Protein AF-A0A016UWW8-F1 (afdb_monomer)

Foldseek 3Di:
DDDDDDDDDDPDDDDPVRRVVVRLVRQLVVCVVPDQKDKDWDAADPPDPRRDIDIFIDGDDSVVSVVVVVVCVVPSPDPPD

Nearest PDB structures (foldseek):
  5ojq-assembly1_a  TM=2.333E-01  e=1.031E+00  Vibrio cholerae
  5mxn-assembly1_a  TM=2.333E-01  e=1.031E+00  Vibrio cholerae
  7kc4-assembly1_D  TM=2.742E-01  e=1.761E+00  Homo sapiens
  5myu-assembly1_a  TM=2.394E-01  e=1.541E+00  Vibrio cholerae
  8tzp-assembly1_A  TM=2.572E-01  e=5.495E+00  Homo sapiens

pLDDT: mean 85.19, std 16.01, range [34.81, 96.94]

Mean predicted aligned error: 5.76 Å

Radius of gyration: 13.35 Å; Cα contacts (8 Å, |Δi|>4): 83; chains: 1; bounding box: 33×20×41 Å

Structure (mmCIF, N/CA/C/O backbone):
data_AF-A0A016UWW8-F1
#
_entry.id   AF-A0A016UWW8-F1
#
loop_
_atom_site.group_PDB
_atom_site.id
_atom_site.type_symbol
_atom_site.label_atom_id
_atom_site.label_alt_id
_atom_site.label_comp_id
_atom_site.label_asym_id
_atom_site.label_entity_id
_atom_site.label_seq_id
_atom_site.pdbx_PDB_ins_code
_atom_site.Cartn_x
_atom_site.Cartn_y
_atom_site.Cartn_z
_atom_site.occupancy
_atom_site.B_iso_or_equiv
_atom_site.auth_seq_id
_atom_site.auth_comp_id
_atom_site.auth_asym_id
_atom_site.auth_atom_id
_atom_site.pdbx_PDB_model_num
ATOM 1 N N . MET A 1 1 ? 7.150 11.214 -12.270 1.00 65.94 1 MET A N 1
ATOM 2 C CA . MET A 1 1 ? 5.678 11.082 -12.416 1.00 65.94 1 MET A CA 1
ATOM 3 C C . MET A 1 1 ? 5.148 10.452 -11.132 1.00 65.94 1 MET A C 1
ATOM 5 O O . MET A 1 1 ? 5.919 9.738 -10.513 1.00 65.94 1 MET A O 1
ATOM 9 N N . CYS A 1 2 ? 3.898 10.689 -10.719 1.00 83.19 2 CYS A N 1
ATOM 10 C CA . CYS A 1 2 ? 3.307 10.063 -9.519 1.00 83.19 2 CYS A CA 1
ATOM 11 C C . CYS A 1 2 ? 2.107 9.172 -9.897 1.00 83.19 2 CYS A C 1
ATOM 13 O O . CYS A 1 2 ? 1.582 9.280 -11.006 1.00 83.19 2 CYS A O 1
ATOM 15 N N . GLY A 1 3 ? 1.706 8.258 -9.012 1.00 89.81 3 GLY A N 1
ATOM 16 C CA . GLY A 1 3 ? 0.520 7.410 -9.163 1.00 89.81 3 GLY A CA 1
ATOM 17 C C . GLY A 1 3 ? -0.193 7.284 -7.828 1.00 89.81 3 GLY A C 1
ATOM 18 O O . GLY A 1 3 ? 0.455 7.048 -6.813 1.00 89.81 3 GLY A O 1
ATOM 19 N N . ILE A 1 4 ? -1.511 7.475 -7.824 1.00 94.38 4 ILE A N 1
ATOM 20 C CA . ILE A 1 4 ? -2.339 7.403 -6.618 1.00 94.38 4 ILE A CA 1
ATOM 21 C C . ILE A 1 4 ? -3.390 6.324 -6.841 1.00 94.38 4 ILE A C 1
ATOM 23 O O . ILE A 1 4 ? -4.066 6.306 -7.868 1.00 94.38 4 ILE A O 1
ATOM 27 N N . PHE A 1 5 ? -3.521 5.432 -5.866 1.00 96.00 5 PHE A N 1
ATOM 28 C CA . PHE A 1 5 ? -4.536 4.392 -5.837 1.00 96.00 5 PHE A CA 1
ATOM 29 C C . PHE A 1 5 ? -5.090 4.288 -4.418 1.00 96.00 5 PHE A C 1
ATOM 31 O O . PHE A 1 5 ? -4.323 4.273 -3.458 1.00 96.00 5 PHE A O 1
ATOM 38 N N . ALA A 1 6 ? -6.412 4.219 -4.297 1.00 96.25 6 ALA A N 1
ATOM 39 C CA . ALA A 1 6 ? -7.107 4.076 -3.027 1.00 96.25 6 ALA A CA 1
ATOM 40 C C . ALA A 1 6 ? -8.176 2.988 -3.143 1.00 96.25 6 ALA A C 1
ATOM 42 O O . ALA A 1 6 ? -8.777 2.801 -4.202 1.00 96.25 6 ALA A O 1
ATOM 43 N N . TYR A 1 7 ? -8.414 2.288 -2.038 1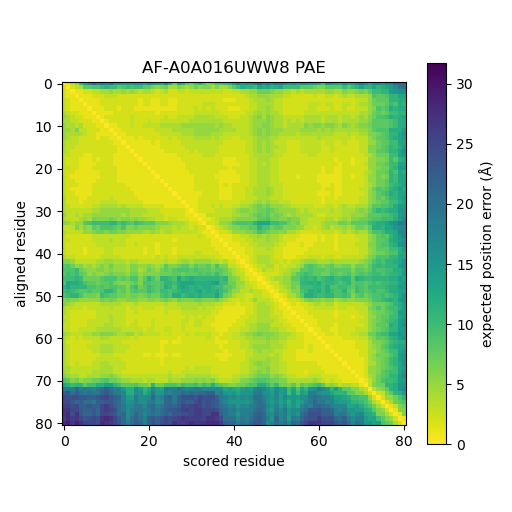.00 96.38 7 TYR A N 1
ATOM 44 C CA . TYR A 1 7 ? -9.462 1.286 -1.912 1.00 96.38 7 TYR A CA 1
ATOM 45 C C . TYR A 1 7 ? -10.325 1.620 -0.698 1.00 96.38 7 TYR A C 1
ATOM 47 O O . TYR A 1 7 ? -9.798 1.833 0.391 1.00 96.38 7 TYR A O 1
ATOM 55 N N . LEU A 1 8 ? -11.641 1.672 -0.903 1.00 94.50 8 LEU A N 1
ATOM 56 C CA . LEU A 1 8 ? -12.634 1.907 0.139 1.00 94.50 8 LEU A CA 1
ATOM 57 C C . LEU A 1 8 ? -13.660 0.779 0.068 1.00 94.50 8 LEU A C 1
ATOM 59 O O . LEU A 1 8 ? -14.321 0.596 -0.954 1.00 94.50 8 LEU A O 1
ATOM 63 N N . ASN A 1 9 ? -13.791 0.023 1.153 1.00 93.38 9 ASN A N 1
ATOM 64 C CA . ASN A 1 9 ? -14.834 -0.977 1.332 1.00 93.38 9 ASN A CA 1
ATOM 65 C C . ASN A 1 9 ? -15.911 -0.438 2.284 1.00 93.38 9 ASN A C 1
ATOM 67 O O . ASN A 1 9 ? -15.616 -0.055 3.411 1.00 93.38 9 ASN A O 1
ATOM 71 N N . PHE A 1 10 ? -17.168 -0.416 1.838 1.00 93.19 10 PHE A N 1
ATOM 72 C CA . PHE A 1 10 ? -18.313 0.026 2.637 1.00 93.19 10 PHE A CA 1
ATOM 73 C C . PHE A 1 10 ? -19.311 -1.122 2.768 1.00 93.19 10 PHE A C 1
ATOM 75 O O . PHE A 1 10 ? -19.673 -1.737 1.765 1.00 93.19 10 PHE A O 1
ATOM 82 N N . LEU A 1 11 ? -19.692 -1.456 4.007 1.00 92.88 11 LEU A N 1
ATOM 83 C CA . LEU A 1 11 ? -20.559 -2.602 4.336 1.00 92.88 11 LEU A CA 1
ATOM 84 C C . LEU A 1 11 ? -20.116 -3.928 3.686 1.00 92.88 11 LEU A C 1
ATOM 86 O O . LEU A 1 11 ? -20.913 -4.833 3.463 1.00 92.88 11 LEU A O 1
ATOM 90 N N . THR A 1 12 ? -18.821 -4.037 3.386 1.00 95.06 12 THR A N 1
ATOM 91 C CA . THR A 1 12 ? -18.196 -5.208 2.775 1.00 95.06 12 THR A CA 1
ATOM 92 C C . THR A 1 12 ? -17.022 -5.604 3.664 1.00 95.06 12 THR A C 1
ATOM 94 O O . THR A 1 12 ? -15.954 -4.987 3.562 1.00 95.06 12 THR A O 1
ATOM 97 N N . PRO A 1 13 ? -17.216 -6.571 4.580 1.00 91.75 13 PRO A N 1
ATOM 98 C CA . PRO A 1 13 ? -16.164 -7.013 5.483 1.00 91.75 13 PRO A CA 1
ATOM 99 C C . PRO A 1 13 ? -14.947 -7.496 4.694 1.00 91.75 13 PRO A C 1
ATOM 101 O O . PRO A 1 13 ? -15.061 -8.343 3.804 1.00 91.75 13 PRO A O 1
ATOM 104 N N . LYS A 1 14 ? -13.786 -6.926 5.011 1.00 92.00 14 LYS A N 1
ATOM 105 C CA . LYS A 1 14 ? -12.495 -7.295 4.439 1.00 92.00 14 LYS A CA 1
ATOM 106 C C . LYS A 1 14 ? -11.448 -7.315 5.528 1.00 92.00 14 LYS A C 1
ATOM 108 O O . LYS A 1 14 ? -11.405 -6.430 6.377 1.00 92.00 14 LYS A O 1
ATOM 113 N N . THR A 1 15 ? -10.605 -8.334 5.493 1.00 90.31 15 THR A N 1
ATOM 114 C CA . THR A 1 15 ? -9.447 -8.407 6.377 1.00 90.31 15 THR A CA 1
ATOM 115 C C . THR A 1 15 ? -8.400 -7.383 5.942 1.00 90.31 15 THR A C 1
ATOM 117 O O . THR A 1 15 ? -8.295 -7.034 4.762 1.00 90.31 15 THR A O 1
ATOM 120 N N . ARG A 1 16 ? -7.556 -6.933 6.876 1.00 87.81 16 ARG A N 1
ATOM 121 C CA . ARG A 1 16 ? -6.439 -6.034 6.544 1.00 87.81 16 ARG A CA 1
ATOM 122 C C . ARG A 1 16 ? -5.497 -6.619 5.494 1.00 87.81 16 ARG A C 1
ATOM 124 O O . ARG A 1 16 ? -5.023 -5.877 4.641 1.00 87.81 16 ARG A O 1
ATOM 131 N N . SER A 1 17 ? -5.263 -7.932 5.517 1.00 90.06 17 SER A N 1
ATOM 132 C CA . SER A 1 17 ? -4.423 -8.593 4.510 1.00 90.06 17 SER A CA 1
ATOM 133 C C . SER A 1 17 ? -5.009 -8.455 3.105 1.00 90.06 17 SER A C 1
ATOM 135 O O . SER A 1 17 ? -4.286 -8.096 2.181 1.00 90.06 17 SER A O 1
ATOM 137 N N . GLU A 1 18 ? -6.319 -8.664 2.941 1.00 93.12 18 GLU A N 1
ATOM 138 C CA . GLU A 1 18 ? -6.972 -8.484 1.640 1.00 93.12 18 GLU A CA 1
ATOM 139 C C . GLU A 1 18 ? -6.892 -7.031 1.158 1.00 93.12 18 GLU A C 1
ATOM 141 O O . GLU A 1 18 ? -6.634 -6.786 -0.020 1.00 93.12 18 GLU A O 1
ATOM 146 N N . ILE A 1 19 ? -7.086 -6.063 2.061 1.00 93.88 19 ILE A N 1
ATOM 147 C CA . ILE A 1 19 ? -6.979 -4.631 1.746 1.00 93.88 19 ILE A CA 1
ATOM 148 C C . ILE A 1 19 ? -5.562 -4.301 1.259 1.00 93.88 19 ILE A C 1
ATOM 150 O O . ILE A 1 19 ? -5.395 -3.680 0.209 1.00 93.88 19 ILE A O 1
ATOM 154 N N . ILE A 1 20 ? -4.539 -4.763 1.982 1.00 93.69 20 ILE A N 1
ATOM 155 C CA . ILE A 1 20 ? -3.127 -4.598 1.615 1.00 93.69 20 ILE A CA 1
ATOM 156 C C . ILE A 1 20 ? -2.851 -5.187 0.230 1.00 93.69 20 ILE A C 1
ATOM 158 O O . ILE A 1 20 ? -2.244 -4.518 -0.607 1.00 93.69 20 ILE A O 1
ATOM 162 N N . ASP A 1 21 ? -3.325 -6.403 -0.040 1.00 95.19 21 ASP A N 1
ATOM 163 C CA . ASP A 1 21 ? -3.122 -7.063 -1.331 1.00 95.19 21 ASP A CA 1
ATOM 164 C C . ASP A 1 21 ? -3.749 -6.271 -2.484 1.00 95.19 21 ASP A C 1
ATOM 166 O O . ASP A 1 21 ? -3.158 -6.167 -3.563 1.00 95.19 21 ASP A O 1
ATOM 170 N N . VAL A 1 22 ? -4.932 -5.686 -2.270 1.00 96.69 22 VAL A N 1
ATOM 171 C CA . VAL A 1 22 ? -5.592 -4.816 -3.254 1.00 96.69 22 VAL A CA 1
ATOM 172 C C . VAL A 1 22 ? -4.768 -3.552 -3.504 1.00 96.69 22 VAL A C 1
ATOM 174 O O . VAL A 1 22 ? -4.528 -3.208 -4.664 1.00 96.69 22 VAL A O 1
ATOM 177 N N . LEU A 1 23 ? -4.291 -2.888 -2.447 1.00 96.50 23 LEU A N 1
ATOM 178 C CA . LEU A 1 23 ? -3.460 -1.685 -2.558 1.00 96.50 23 LEU A CA 1
ATOM 179 C C . LEU A 1 23 ? -2.156 -1.962 -3.316 1.00 96.50 23 LEU A C 1
ATOM 181 O O . LEU A 1 23 ? -1.825 -1.240 -4.256 1.00 96.50 23 LEU A O 1
ATOM 185 N N . ILE A 1 24 ? -1.449 -3.043 -2.974 1.00 95.75 24 ILE A N 1
ATOM 186 C CA . ILE A 1 24 ? -0.192 -3.426 -3.630 1.00 95.75 24 ILE A CA 1
ATOM 187 C C . ILE A 1 24 ? -0.413 -3.757 -5.107 1.00 95.75 24 ILE A C 1
ATOM 189 O O . ILE A 1 24 ? 0.329 -3.261 -5.956 1.00 95.75 24 ILE A O 1
ATOM 193 N N . LYS A 1 25 ? -1.461 -4.518 -5.444 1.00 96.94 25 LYS A N 1
ATOM 194 C CA . LYS A 1 25 ? -1.811 -4.807 -6.845 1.00 96.94 25 LYS A CA 1
ATOM 195 C C . LYS A 1 25 ? -2.146 -3.536 -7.629 1.00 96.94 25 LYS A C 1
ATOM 197 O O . LYS A 1 25 ? -1.772 -3.421 -8.796 1.00 96.94 25 LYS A O 1
ATOM 202 N N . GLY A 1 26 ? -2.833 -2.578 -7.006 1.00 96.06 26 GLY A N 1
ATOM 203 C CA . GLY A 1 26 ? -3.115 -1.275 -7.607 1.00 96.06 26 GLY A CA 1
ATOM 204 C C . GLY A 1 26 ? -1.840 -0.489 -7.922 1.00 96.06 26 GLY A C 1
ATOM 205 O O . GLY A 1 26 ? -1.678 -0.009 -9.044 1.00 96.06 26 GLY A O 1
ATOM 206 N N . LEU A 1 27 ? -0.898 -0.430 -6.975 1.00 95.50 27 LEU A N 1
ATOM 207 C CA . LEU A 1 27 ? 0.403 0.220 -7.170 1.00 95.50 27 LEU A CA 1
ATOM 208 C C . LEU A 1 27 ? 1.240 -0.461 -8.265 1.00 95.50 27 LEU A C 1
ATOM 210 O O . LEU A 1 27 ? 1.785 0.227 -9.127 1.00 95.50 27 LEU A O 1
ATOM 214 N N . GLN A 1 28 ? 1.286 -1.797 -8.295 1.00 94.88 28 GLN A N 1
ATOM 215 C CA . GLN A 1 28 ? 1.992 -2.564 -9.333 1.00 94.88 28 GLN A CA 1
ATOM 216 C C . GLN A 1 28 ? 1.485 -2.237 -10.744 1.00 94.88 28 GLN A C 1
ATOM 218 O O . GLN A 1 28 ? 2.275 -2.082 -11.672 1.00 94.88 28 GLN A O 1
ATOM 223 N N . ARG A 1 29 ? 0.168 -2.058 -10.917 1.00 94.94 29 ARG A N 1
ATOM 224 C CA . ARG A 1 29 ? -0.422 -1.672 -12.213 1.00 94.94 29 ARG A CA 1
ATOM 225 C C . ARG A 1 29 ? -0.012 -0.281 -12.683 1.00 94.94 29 ARG A C 1
ATOM 227 O O . ARG A 1 29 ? -0.128 -0.002 -13.871 1.00 94.94 29 ARG A O 1
ATO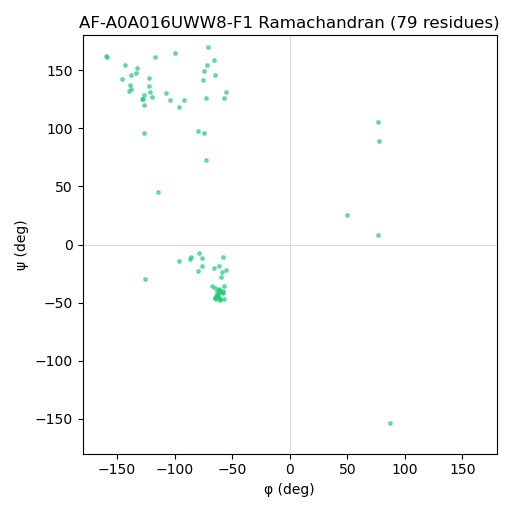M 234 N N . MET A 1 30 ? 0.442 0.588 -11.785 1.00 92.62 30 MET A N 1
ATOM 235 C CA . MET A 1 30 ? 0.915 1.931 -12.125 1.00 92.62 30 MET A CA 1
ATOM 236 C C . MET A 1 30 ? 2.438 2.001 -12.282 1.00 92.62 30 MET A C 1
ATOM 238 O O . MET A 1 30 ? 2.938 2.978 -12.836 1.00 92.62 30 MET A O 1
ATOM 242 N N . GLU A 1 31 ? 3.178 0.981 -11.835 1.00 91.00 31 GLU A N 1
ATOM 243 C CA . GLU A 1 31 ? 4.647 0.982 -11.743 1.00 91.00 31 GLU A CA 1
ATOM 244 C C . GLU A 1 31 ? 5.351 1.214 -13.091 1.00 91.00 31 GLU A C 1
ATOM 246 O O . GLU A 1 31 ? 6.449 1.767 -13.129 1.00 91.00 31 GLU A O 1
ATOM 251 N N . TYR A 1 32 ? 4.682 0.909 -14.210 1.00 90.38 32 TYR A N 1
ATOM 252 C CA . TYR A 1 32 ? 5.164 1.200 -15.567 1.00 90.38 32 TYR A CA 1
ATOM 253 C C . TYR A 1 32 ? 5.504 2.683 -15.808 1.00 90.38 32 TYR A C 1
ATOM 255 O O . TYR A 1 32 ? 6.259 2.997 -16.724 1.00 90.38 32 TYR A O 1
ATOM 263 N N . ARG A 1 33 ? 4.950 3.603 -15.006 1.00 88.38 33 ARG A N 1
ATOM 264 C CA . ARG A 1 33 ? 5.208 5.051 -15.089 1.00 88.38 33 ARG A CA 1
ATOM 265 C C . ARG A 1 33 ? 6.563 5.467 -14.512 1.00 88.38 33 ARG A C 1
ATOM 267 O O . ARG A 1 33 ? 6.962 6.610 -14.721 1.00 88.38 33 ARG A O 1
ATOM 274 N N . GLY A 1 34 ? 7.247 4.565 -13.806 1.00 83.88 34 GLY A N 1
ATOM 275 C CA . GLY A 1 34 ? 8.544 4.808 -13.182 1.00 83.88 34 GLY A CA 1
ATOM 276 C C . GLY A 1 34 ? 8.432 5.637 -11.902 1.00 83.88 34 GLY A C 1
ATOM 277 O O . GLY A 1 34 ? 8.249 6.855 -11.951 1.00 83.88 34 GLY A O 1
ATOM 278 N N . TYR A 1 35 ? 8.585 4.968 -10.758 1.00 88.25 35 TYR A N 1
ATOM 279 C CA . TYR A 1 35 ? 8.611 5.582 -9.431 1.00 88.25 35 TYR A CA 1
ATOM 280 C C . TYR A 1 35 ? 9.922 5.255 -8.715 1.00 88.25 35 TYR A C 1
ATOM 282 O O . TYR A 1 35 ? 10.454 4.152 -8.835 1.00 88.25 35 TYR A O 1
ATOM 290 N N . ASP A 1 36 ? 10.435 6.225 -7.966 1.00 93.00 36 ASP A N 1
ATOM 291 C CA . ASP A 1 36 ? 11.618 6.107 -7.110 1.00 93.00 36 ASP A CA 1
ATOM 292 C C . ASP A 1 36 ? 11.279 5.587 -5.703 1.00 93.00 36 ASP A C 1
ATOM 294 O O . ASP A 1 36 ? 12.168 5.208 -4.938 1.00 93.00 36 ASP A O 1
ATOM 298 N N . SER A 1 37 ? 9.992 5.560 -5.353 1.00 94.50 37 SER A N 1
ATOM 299 C CA . SER A 1 37 ? 9.475 5.116 -4.063 1.00 94.50 37 SER A CA 1
ATOM 300 C C . SER A 1 37 ? 7.994 4.733 -4.140 1.00 94.50 37 SER A C 1
ATOM 302 O O . SER A 1 37 ? 7.277 5.119 -5.064 1.00 94.50 37 SER A O 1
ATOM 304 N N . ALA A 1 38 ? 7.525 3.978 -3.146 1.00 95.06 38 ALA A N 1
ATOM 305 C CA . ALA A 1 38 ? 6.121 3.624 -2.979 1.00 95.06 38 ALA A CA 1
ATOM 306 C C . ALA A 1 38 ? 5.731 3.596 -1.494 1.00 95.06 38 ALA A C 1
ATOM 308 O O . ALA A 1 38 ? 6.564 3.355 -0.613 1.00 95.06 38 ALA A O 1
ATOM 309 N N . GLY A 1 39 ? 4.446 3.801 -1.208 1.00 94.44 39 GLY A N 1
ATOM 310 C CA . GLY A 1 39 ? 3.912 3.687 0.144 1.00 94.44 39 GLY A CA 1
ATOM 311 C C . GLY A 1 39 ? 2.407 3.458 0.176 1.00 94.44 39 GLY A C 1
ATOM 312 O O . GLY A 1 39 ? 1.710 3.710 -0.805 1.00 94.44 39 GLY A O 1
ATOM 313 N N . ILE A 1 40 ? 1.929 2.971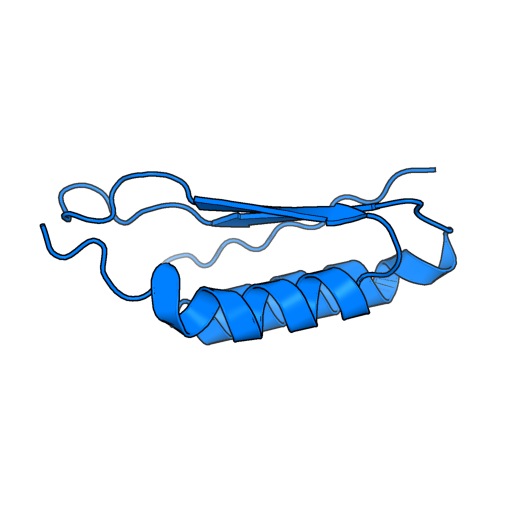 1.317 1.00 95.25 40 ILE A N 1
ATOM 314 C CA . ILE A 1 40 ? 0.511 2.801 1.634 1.00 95.25 40 ILE A CA 1
ATOM 315 C C . ILE A 1 40 ? 0.219 3.363 3.026 1.00 95.25 40 ILE A C 1
ATOM 317 O O . ILE A 1 40 ? 1.085 3.371 3.904 1.00 95.25 40 ILE A O 1
ATOM 321 N N . ALA A 1 41 ? -1.017 3.811 3.217 1.00 93.75 41 ALA A N 1
ATOM 322 C CA . ALA A 1 41 ? -1.574 4.165 4.513 1.00 93.75 41 ALA A CA 1
ATOM 323 C C . ALA A 1 41 ? -2.830 3.321 4.741 1.00 93.75 41 ALA A C 1
ATOM 325 O O . ALA A 1 41 ? -3.624 3.138 3.816 1.00 93.75 41 ALA A O 1
ATOM 326 N N . ILE A 1 42 ? -2.988 2.785 5.947 1.00 90.50 42 ILE A N 1
ATOM 327 C CA . ILE A 1 42 ? -4.122 1.938 6.321 1.00 90.50 42 ILE A CA 1
ATOM 328 C C . ILE A 1 42 ? -4.733 2.524 7.582 1.00 90.50 42 ILE A C 1
ATOM 330 O O . ILE A 1 42 ? -4.026 2.733 8.567 1.00 90.50 42 ILE A O 1
ATOM 334 N N . GLY A 1 43 ? -6.034 2.802 7.529 1.00 87.25 43 GLY A N 1
ATOM 335 C CA . GLY A 1 43 ? -6.774 3.320 8.671 1.00 87.25 43 GLY A CA 1
ATOM 336 C C . GLY A 1 43 ? -6.837 2.318 9.821 1.00 87.25 43 GLY A C 1
ATOM 337 O O . GLY A 1 43 ? -6.911 1.098 9.613 1.00 87.25 43 GLY A O 1
ATOM 338 N N . GLY A 1 44 ? -6.814 2.869 11.028 1.00 82.75 44 GLY A N 1
ATOM 339 C CA . GLY A 1 44 ? -7.175 2.158 12.238 1.00 82.75 44 GLY A CA 1
ATOM 340 C C . GLY A 1 44 ? -8.676 1.878 12.322 1.00 82.75 44 GLY A C 1
ATOM 341 O O . GLY A 1 44 ? -9.464 2.380 11.517 1.00 82.75 44 GLY A O 1
ATOM 342 N N . GLU A 1 45 ? -9.074 1.054 13.284 1.00 81.06 45 GLU A N 1
ATOM 343 C CA . GLU A 1 45 ? -10.478 0.841 13.626 1.00 81.06 45 GLU A CA 1
ATOM 344 C C . GLU A 1 45 ? -10.856 1.745 14.815 1.00 81.06 45 GLU A C 1
ATOM 346 O O . GLU A 1 45 ? -10.280 1.580 15.899 1.00 81.06 45 GLU A O 1
ATOM 351 N N . PRO A 1 46 ? -11.811 2.681 14.643 1.00 79.94 46 PRO A N 1
ATOM 352 C CA . PRO A 1 46 ? -12.182 3.634 15.685 1.00 79.94 46 PRO A CA 1
ATOM 353 C C . PRO A 1 46 ? -12.582 2.969 17.000 1.00 79.94 46 PRO A C 1
ATOM 355 O O . PRO A 1 46 ? -13.421 2.069 17.022 1.00 79.94 46 PRO A O 1
ATOM 358 N N . GLY A 1 47 ? -12.010 3.441 18.110 1.00 78.38 47 GLY A N 1
ATOM 359 C CA . GLY A 1 47 ? -12.312 2.919 19.447 1.00 78.38 47 GLY A CA 1
ATOM 360 C C . GLY A 1 47 ? -11.662 1.570 19.777 1.00 78.38 47 GLY A C 1
ATOM 361 O O . GLY A 1 47 ? -11.956 0.998 20.827 1.00 78.38 47 GLY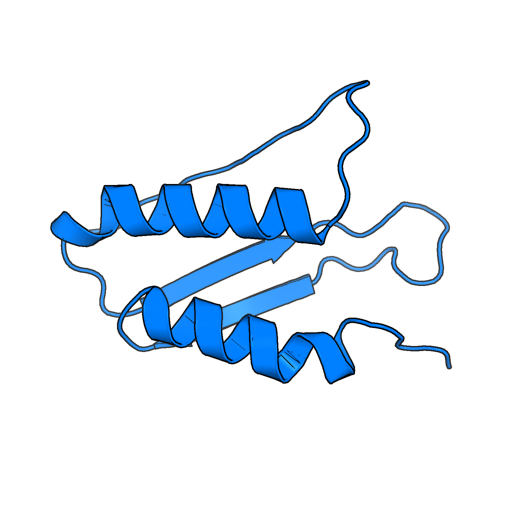 A O 1
ATOM 362 N N . THR A 1 48 ? -10.769 1.067 18.922 1.00 79.25 48 THR A N 1
ATOM 363 C CA . THR A 1 48 ? -9.906 -0.083 19.227 1.00 79.25 48 THR A CA 1
ATOM 364 C C . THR A 1 48 ? -8.502 0.389 19.634 1.00 79.25 48 THR A C 1
ATOM 366 O O . THR A 1 48 ? -8.137 1.530 19.357 1.00 79.25 48 THR A O 1
ATOM 369 N N . PRO A 1 49 ? -7.657 -0.467 20.241 1.00 75.25 49 PRO A N 1
ATOM 370 C CA . PRO A 1 49 ? -6.235 -0.156 20.444 1.00 75.25 49 PRO A CA 1
ATOM 371 C C . PRO A 1 49 ? -5.459 0.149 19.148 1.00 75.25 49 PRO A C 1
ATOM 373 O O . PRO A 1 49 ? -4.318 0.595 19.203 1.00 75.25 49 PRO A O 1
ATOM 376 N N . ASP A 1 50 ? -6.066 -0.106 17.989 1.00 73.75 50 ASP A N 1
ATOM 377 C CA . ASP A 1 50 ? -5.513 0.106 16.659 1.00 73.75 50 ASP A CA 1
ATOM 378 C C . ASP A 1 50 ? -6.305 1.186 15.911 1.00 73.75 50 ASP A C 1
ATOM 380 O O . ASP A 1 50 ? -6.707 0.989 14.770 1.00 73.75 50 ASP A O 1
ATOM 384 N N . ASP A 1 51 ? -6.596 2.298 16.590 1.00 81.44 51 ASP A N 1
ATOM 385 C CA . ASP A 1 51 ? -7.271 3.489 16.042 1.00 81.44 51 ASP A CA 1
ATOM 386 C C . ASP A 1 51 ? -6.322 4.346 15.174 1.00 81.44 51 ASP A C 1
ATOM 388 O O . ASP A 1 51 ? -6.727 5.145 14.328 1.00 81.44 51 ASP A O 1
ATOM 392 N N . GLU A 1 52 ? -5.012 4.158 15.332 1.00 85.75 52 GLU A N 1
ATOM 393 C CA . GLU A 1 52 ? -4.019 4.933 14.598 1.00 85.75 52 GLU A CA 1
ATOM 394 C C . GLU A 1 52 ? -3.891 4.484 13.135 1.00 85.75 52 GLU A C 1
ATOM 396 O O . GLU A 1 52 ? -3.894 3.303 12.792 1.00 85.75 52 GLU A O 1
ATOM 401 N N . THR A 1 53 ? -3.709 5.454 12.237 1.00 88.06 53 THR A N 1
ATOM 402 C CA . THR A 1 53 ? -3.373 5.155 10.841 1.00 88.06 53 THR A CA 1
ATOM 403 C C . THR A 1 53 ? -1.930 4.674 10.743 1.00 88.06 53 THR A C 1
ATOM 405 O O . THR A 1 53 ? -0.995 5.382 11.122 1.00 88.06 53 THR A O 1
ATOM 408 N N . VAL A 1 54 ? -1.730 3.504 10.143 1.00 88.62 54 VAL A N 1
ATOM 409 C CA . VAL A 1 54 ? -0.403 2.933 9.909 1.00 88.62 54 VAL A CA 1
ATOM 410 C C . VAL A 1 54 ? 0.106 3.361 8.536 1.00 88.62 54 VAL A C 1
ATOM 412 O O . VAL A 1 54 ? -0.538 3.105 7.517 1.00 88.62 54 VAL A O 1
ATOM 415 N N . LEU A 1 55 ? 1.288 3.983 8.495 1.00 91.31 55 LEU A N 1
ATOM 416 C CA . LEU A 1 55 ? 1.980 4.349 7.258 1.00 91.31 55 LEU A CA 1
ATOM 417 C C . LEU A 1 55 ? 3.188 3.445 7.016 1.00 91.31 55 LEU A C 1
ATOM 419 O O . LEU A 1 55 ? 4.062 3.311 7.871 1.00 91.31 55 LEU A O 1
ATOM 423 N N . ILE A 1 56 ? 3.284 2.895 5.806 1.00 92.44 56 ILE A N 1
ATOM 424 C CA . ILE A 1 56 ? 4.419 2.076 5.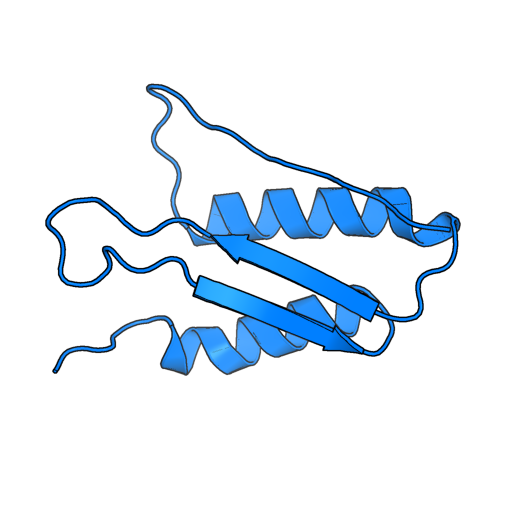371 1.00 92.44 56 ILE A CA 1
ATOM 425 C C . ILE A 1 56 ? 4.923 2.628 4.042 1.00 92.44 56 ILE A C 1
ATOM 427 O O . ILE A 1 56 ? 4.166 2.753 3.083 1.00 92.44 56 ILE A O 1
ATOM 431 N N . ARG A 1 57 ? 6.215 2.957 3.976 1.00 93.81 57 ARG A N 1
ATOM 432 C CA . ARG A 1 57 ? 6.866 3.518 2.784 1.00 93.81 57 ARG A CA 1
ATOM 433 C C . ARG A 1 57 ? 8.232 2.891 2.560 1.00 93.81 57 ARG A C 1
ATOM 435 O O . ARG A 1 57 ? 8.946 2.596 3.518 1.00 93.81 57 ARG A O 1
ATOM 442 N N . LYS A 1 58 ? 8.616 2.726 1.298 1.00 95.31 58 LYS A N 1
ATOM 443 C CA . LYS A 1 58 ? 9.920 2.185 0.914 1.00 95.31 58 LYS A CA 1
ATOM 444 C C . LYS A 1 58 ? 10.418 2.839 -0.371 1.00 95.31 58 LYS A C 1
ATOM 446 O O . LYS A 1 58 ? 9.638 3.115 -1.278 1.00 95.31 58 LYS A O 1
ATOM 451 N N . ALA A 1 59 ? 11.724 3.079 -0.433 1.00 94.62 59 ALA A N 1
ATOM 452 C CA . ALA A 1 59 ? 12.384 3.497 -1.662 1.00 94.62 59 ALA A CA 1
ATOM 453 C C . ALA A 1 59 ? 12.524 2.317 -2.640 1.00 94.62 59 ALA A C 1
ATOM 455 O O . ALA A 1 59 ? 12.698 1.159 -2.236 1.00 94.62 59 ALA A O 1
ATOM 456 N N . GLY A 1 60 ? 12.493 2.631 -3.929 1.00 93.50 60 GLY A N 1
ATOM 457 C CA . GLY A 1 60 ? 12.556 1.679 -5.026 1.00 93.50 60 GLY A CA 1
ATOM 458 C C . GLY A 1 60 ? 11.190 1.130 -5.433 1.00 93.50 60 GLY A C 1
ATOM 459 O O . GLY A 1 60 ? 10.158 1.780 -5.277 1.00 93.50 60 GLY A O 1
ATOM 460 N N . LYS A 1 61 ? 11.220 -0.083 -5.989 1.00 94.06 61 LYS A N 1
ATOM 461 C CA . LYS A 1 61 ? 10.066 -0.756 -6.594 1.00 94.06 61 LYS A CA 1
ATOM 462 C C . LYS A 1 61 ? 8.983 -1.104 -5.573 1.00 94.06 61 LYS A C 1
ATOM 464 O O . LYS A 1 61 ? 9.259 -1.299 -4.388 1.00 94.06 61 LYS A O 1
ATOM 469 N N . VAL A 1 62 ? 7.760 -1.305 -6.057 1.00 94.50 62 VAL A N 1
ATOM 470 C CA . VAL A 1 62 ? 6.611 -1.761 -5.261 1.00 94.50 62 VAL A CA 1
ATOM 471 C C . VAL A 1 62 ? 6.885 -3.130 -4.616 1.00 94.50 62 VAL A C 1
ATOM 473 O O . VAL A 1 62 ? 6.385 -3.406 -3.526 1.00 94.50 62 VAL A O 1
ATOM 476 N N . SER A 1 63 ? 7.740 -3.968 -5.215 1.00 94.31 63 SER A N 1
ATOM 477 C CA . SER A 1 63 ? 8.209 -5.225 -4.606 1.00 94.31 63 SER A CA 1
ATOM 478 C C . SER A 1 63 ? 8.903 -5.011 -3.257 1.00 94.31 63 SER A C 1
ATOM 480 O O . SER A 1 63 ? 8.616 -5.736 -2.308 1.00 94.31 63 SER A O 1
ATOM 482 N N . ASN A 1 64 ? 9.736 -3.971 -3.133 1.00 94.75 64 ASN A N 1
ATOM 483 C CA . ASN A 1 64 ? 10.441 -3.652 -1.889 1.00 94.75 64 ASN A CA 1
ATOM 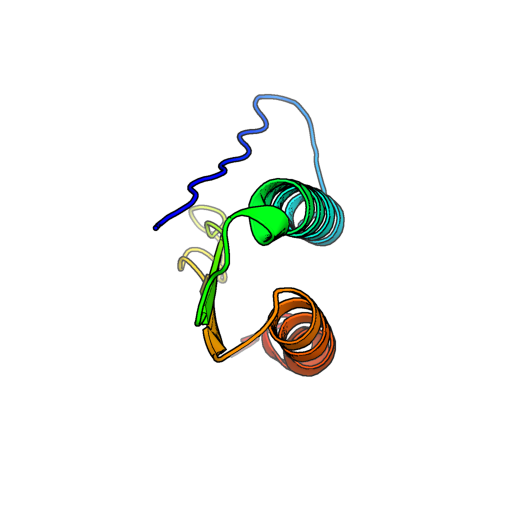484 C C . ASN A 1 64 ? 9.451 -3.266 -0.783 1.00 94.75 64 ASN A C 1
ATOM 486 O O . ASN A 1 64 ? 9.643 -3.601 0.386 1.00 94.75 64 ASN A O 1
ATOM 490 N N . LEU A 1 65 ? 8.385 -2.546 -1.151 1.00 94.56 65 LEU A N 1
ATOM 491 C CA . LEU A 1 65 ? 7.297 -2.216 -0.235 1.00 94.56 65 LEU A CA 1
ATOM 492 C C . LEU A 1 65 ? 6.556 -3.486 0.208 1.00 94.56 65 LEU A C 1
ATOM 494 O O . LEU A 1 65 ? 6.330 -3.662 1.401 1.00 94.56 65 LEU A O 1
ATOM 498 N N . ALA A 1 66 ? 6.227 -4.388 -0.720 1.00 93.44 66 ALA A N 1
ATOM 499 C CA . ALA A 1 66 ? 5.544 -5.645 -0.411 1.00 93.44 66 ALA A CA 1
ATOM 500 C C . ALA A 1 66 ? 6.370 -6.551 0.523 1.00 93.44 66 ALA A C 1
ATOM 502 O O . ALA A 1 66 ? 5.832 -7.121 1.471 1.00 93.44 66 ALA A O 1
ATOM 503 N N . GLU A 1 67 ? 7.681 -6.648 0.301 1.00 93.62 67 GLU A N 1
ATOM 504 C CA . GLU A 1 67 ? 8.607 -7.348 1.199 1.00 93.62 67 GLU A CA 1
ATOM 505 C C . GLU A 1 67 ? 8.678 -6.683 2.575 1.00 93.62 67 GLU A C 1
ATOM 507 O O . GLU A 1 67 ? 8.585 -7.365 3.595 1.00 93.62 67 GLU A O 1
ATOM 512 N N 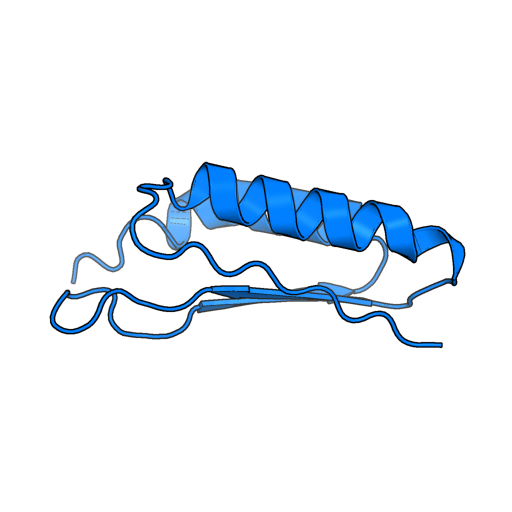. SER A 1 68 ? 8.763 -5.348 2.616 1.00 91.94 68 SER A N 1
ATOM 513 C CA . SER A 1 68 ? 8.741 -4.590 3.869 1.00 91.94 68 SER A CA 1
ATOM 514 C C . SER A 1 68 ? 7.460 -4.849 4.654 1.00 91.94 68 SER A C 1
ATOM 516 O O . SER A 1 68 ? 7.518 -5.007 5.869 1.00 91.94 68 SER A O 1
ATOM 518 N N . ILE A 1 69 ? 6.306 -4.919 3.989 1.00 90.19 69 ILE A N 1
ATOM 519 C CA . ILE A 1 69 ? 5.024 -5.216 4.632 1.00 90.19 69 ILE A CA 1
ATOM 520 C C . ILE A 1 69 ? 5.032 -6.628 5.210 1.00 90.19 69 ILE A C 1
ATOM 522 O O . ILE A 1 69 ? 4.678 -6.784 6.369 1.00 90.19 69 ILE A O 1
ATOM 526 N N . LYS A 1 70 ? 5.500 -7.638 4.469 1.00 87.94 70 LYS A N 1
ATOM 527 C CA . LYS A 1 70 ? 5.620 -9.015 4.985 1.00 87.94 70 LYS A CA 1
ATOM 528 C C . LYS A 1 70 ? 6.562 -9.110 6.187 1.00 87.94 70 LYS A C 1
ATOM 530 O O . LYS A 1 70 ? 6.247 -9.791 7.154 1.00 87.94 70 LYS A O 1
ATOM 535 N N . ALA A 1 71 ? 7.683 -8.390 6.163 1.00 83.94 71 ALA A N 1
ATOM 536 C CA . ALA A 1 71 ? 8.602 -8.325 7.299 1.00 83.94 71 ALA A CA 1
ATOM 537 C C . ALA A 1 71 ? 7.982 -7.596 8.505 1.00 83.94 71 ALA A C 1
ATOM 539 O O . ALA A 1 71 ? 8.202 -7.978 9.651 1.00 83.94 71 ALA A O 1
ATOM 540 N N . THR A 1 72 ? 7.168 -6.568 8.248 1.00 73.81 72 THR A N 1
ATOM 541 C CA . THR A 1 72 ? 6.487 -5.786 9.290 1.00 73.81 72 THR A CA 1
ATOM 542 C C . THR A 1 72 ? 5.166 -6.430 9.718 1.00 73.81 72 THR A C 1
ATOM 544 O O . THR A 1 72 ? 4.624 -6.046 10.740 1.00 73.81 72 THR A O 1
ATOM 547 N N . GLN A 1 73 ? 4.640 -7.449 9.032 1.00 58.28 73 GLN A N 1
ATOM 548 C CA . GLN A 1 73 ? 3.471 -8.207 9.498 1.00 58.28 73 GLN A CA 1
ATOM 549 C C . GLN A 1 73 ? 3.737 -8.900 10.846 1.00 58.28 73 GLN A C 1
ATOM 551 O O . GLN A 1 73 ? 2.787 -9.177 11.563 1.00 58.28 73 GLN A O 1
ATOM 556 N N . GLY A 1 74 ? 5.001 -9.075 11.252 1.00 47.16 74 GLY A N 1
ATOM 557 C CA . GLY A 1 74 ? 5.365 -9.445 12.627 1.00 47.16 74 GLY A CA 1
ATOM 558 C C . GLY A 1 74 ? 5.339 -8.297 13.656 1.00 47.16 74 GLY A C 1
ATOM 559 O O . GLY A 1 74 ? 5.526 -8.557 14.835 1.00 47.16 74 GLY A O 1
ATOM 560 N N . PHE A 1 75 ? 5.137 -7.045 13.228 1.00 43.12 75 PHE A N 1
ATOM 561 C CA . PHE A 1 75 ? 5.218 -5.813 14.037 1.00 43.12 75 PHE A CA 1
ATOM 562 C C . PHE A 1 75 ? 3.951 -4.932 13.975 1.00 43.12 75 PHE A C 1
ATOM 564 O O . PHE A 1 75 ? 3.659 -4.224 14.932 1.00 43.12 75 PHE A O 1
ATOM 571 N N . VAL A 1 76 ? 3.197 -4.950 12.864 1.00 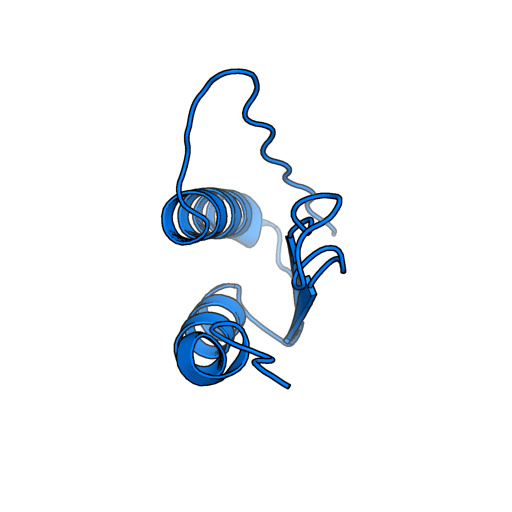47.59 76 VAL A N 1
ATOM 572 C CA . VAL A 1 76 ? 1.872 -4.295 12.738 1.00 47.59 76 VAL A CA 1
ATOM 573 C C . VAL A 1 76 ? 0.780 -5.159 13.377 1.00 47.59 76 VAL A C 1
ATOM 575 O O . VAL A 1 76 ? -0.253 -4.660 13.809 1.00 47.59 76 VAL A O 1
ATOM 578 N N . VAL A 1 77 ? 1.028 -6.463 13.493 1.00 45.72 77 VAL A N 1
ATOM 579 C CA . VAL A 1 77 ? 0.227 -7.374 14.303 1.00 45.72 77 VAL A CA 1
ATOM 580 C C . VAL A 1 77 ? 0.681 -7.179 15.753 1.00 45.72 77 VAL A C 1
ATOM 582 O O . VAL A 1 77 ? 1.703 -7.705 16.173 1.00 45.72 77 VAL A O 1
ATOM 585 N N . PHE A 1 78 ? -0.080 -6.367 16.487 1.00 44.91 78 PHE A N 1
ATOM 586 C CA . PHE A 1 78 ? 0.042 -6.093 17.922 1.00 44.91 78 PHE A CA 1
ATOM 587 C C . PHE A 1 78 ? 1.168 -5.136 18.356 1.00 44.91 78 PHE A C 1
ATOM 589 O O . PHE A 1 78 ? 2.178 -5.543 18.929 1.00 44.91 78 PHE A O 1
ATOM 596 N N . LYS A 1 79 ? 0.859 -3.835 18.386 1.00 36.56 79 LYS A N 1
ATOM 597 C CA . LYS A 1 79 ? 1.080 -3.120 19.653 1.00 36.56 79 LYS A CA 1
ATOM 598 C C . LYS A 1 79 ? -0.004 -3.566 20.644 1.00 36.56 79 LYS A C 1
ATOM 600 O O . LYS A 1 79 ? -0.931 -2.829 20.933 1.00 36.56 79 LYS A O 1
ATOM 605 N N . ASN A 1 80 ? 0.104 -4.803 21.139 1.00 34.81 80 ASN A N 1
ATOM 606 C CA . ASN A 1 80 ? -0.433 -5.123 22.458 1.00 34.81 80 ASN A CA 1
ATOM 607 C C . ASN A 1 80 ? 0.543 -4.487 23.441 1.00 34.81 80 ASN A C 1
ATOM 609 O O . ASN A 1 80 ? 1.608 -5.043 23.723 1.00 34.81 80 ASN A O 1
ATOM 613 N N . LYS A 1 81 ? 0.213 -3.287 23.894 1.00 35.66 81 LYS A N 1
ATOM 614 C CA . LYS A 1 81 ? 0.768 -2.740 25.118 1.00 35.66 81 LYS A CA 1
ATOM 615 C C . LYS A 1 81 ? -0.339 -2.060 25.892 1.00 35.66 81 LYS A C 1
ATOM 617 O O . LYS A 1 81 ? -1.143 -1.371 25.233 1.00 35.66 81 LYS A O 1
#

InterPro domains:
  IPR017932 Glutamine amidotr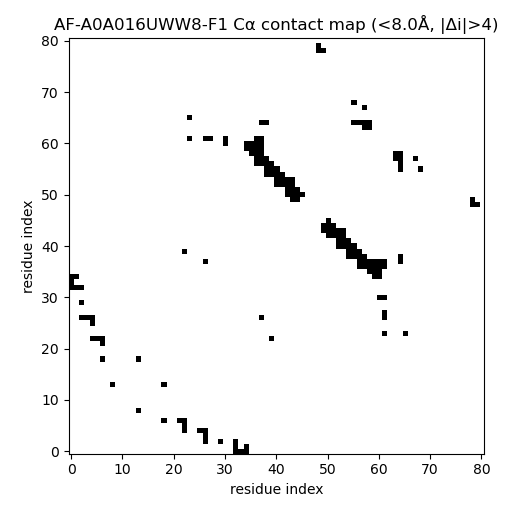ansferase type 2 domain [PS51278] (2-81)
  IPR029055 Nucleophile aminohydrolases, N-terminal [G3DSA:3.60.20.10] (2-79)
  IPR029055 Nucleophile aminohydrolases, N-terminal [SSF56235] (2-71)

Sequence (81 aa):
MCGIFAYLNFLTPKTRSEIIDVLIKGLQRMEYRGYDSAGIAIGGEPGTPDDETVLIRKAGKVSNLAESIKATQGFVVFKNK

Organism: NCBI:txid53326

Solvent-accessible surface area (backbone atoms only — not comparable to full-atom values): 5172 Å² total; per-residue (Å²): 110,88,83,86,81,88,88,86,76,76,99,50,94,71,54,71,66,60,52,50,52,52,52,52,53,48,50,55,75,50,49,88,68,53,55,71,49,40,69,54,73,45,80,33,48,83,94,46,97,50,44,62,69,49,75,49,73,30,72,38,54,60,64,52,35,54,52,49,47,63,65,37,54,74,57,72,59,64,78,80,123

Secondary structure (DSSP, 8-state):
---------SS----HHHHHHHHHHHHHHHGGG--SEEEEEEPPPTTSTT-SPEEEEEES-HHHHHHHHHHHTTTSS----